Protein AF-A0A291LZA0-F1 (afdb_monome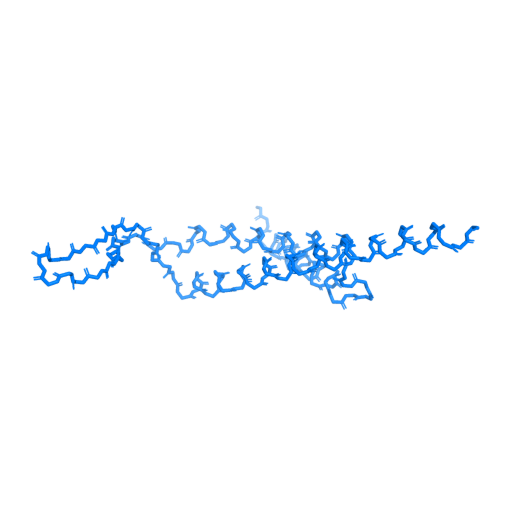r)

Structure (mmCIF, N/CA/C/O backbone):
data_AF-A0A291LZA0-F1
#
_entry.id   AF-A0A291LZA0-F1
#
loop_
_atom_site.group_PDB
_atom_site.id
_atom_site.type_symbol
_atom_site.label_atom_id
_atom_site.label_alt_id
_atom_site.label_comp_id
_atom_site.label_asym_id
_atom_site.label_entity_id
_atom_site.label_seq_id
_atom_site.pdbx_PDB_ins_code
_atom_site.Cartn_x
_atom_site.Cartn_y
_atom_site.Cartn_z
_atom_site.occupancy
_atom_site.B_iso_or_equiv
_atom_site.auth_seq_id
_atom_site.auth_comp_id
_atom_site.auth_asym_id
_atom_site.auth_atom_id
_atom_site.pdbx_PDB_model_num
ATOM 1 N N . MET A 1 1 ? 10.930 -21.229 21.670 1.00 45.75 1 MET A N 1
ATOM 2 C CA . MET A 1 1 ? 11.080 -20.603 20.335 1.00 45.75 1 MET A CA 1
ATOM 3 C C . MET A 1 1 ? 11.485 -19.154 20.569 1.00 45.75 1 MET A C 1
ATOM 5 O O . MET A 1 1 ? 10.844 -18.499 21.377 1.00 45.75 1 MET A O 1
ATOM 9 N N . ASN A 1 2 ? 12.617 -18.705 20.025 1.00 51.97 2 ASN A N 1
ATOM 10 C CA . ASN A 1 2 ? 13.346 -17.540 20.543 1.00 51.97 2 ASN A CA 1
ATOM 11 C C . ASN A 1 2 ? 12.838 -16.224 19.910 1.00 51.97 2 ASN A C 1
ATOM 13 O O . ASN A 1 2 ? 13.302 -15.845 18.837 1.00 51.97 2 ASN A O 1
ATOM 17 N N . LEU A 1 3 ? 11.882 -15.550 20.563 1.00 55.28 3 LEU A N 1
ATOM 18 C CA . LEU A 1 3 ? 11.244 -14.294 20.111 1.00 55.28 3 LEU A CA 1
ATOM 19 C C . LEU A 1 3 ? 12.256 -13.204 19.706 1.00 55.28 3 LEU A C 1
ATOM 21 O O . LEU A 1 3 ? 12.074 -12.538 18.693 1.00 55.28 3 LEU A O 1
ATOM 25 N N . LEU A 1 4 ? 13.378 -13.103 20.425 1.00 59.22 4 LEU A N 1
ATOM 26 C CA . LEU A 1 4 ? 14.460 -12.149 20.141 1.00 59.22 4 LEU A CA 1
ATOM 27 C C . LEU A 1 4 ? 15.177 -12.414 18.805 1.00 59.22 4 LEU A C 1
ATOM 29 O O . LEU A 1 4 ? 15.643 -11.488 18.146 1.00 59.22 4 LEU A O 1
ATOM 33 N N . SER A 1 5 ? 15.268 -13.679 18.382 1.00 61.12 5 SER A N 1
ATOM 34 C CA . SER A 1 5 ? 15.899 -14.042 17.107 1.00 61.12 5 SER A CA 1
ATOM 35 C C . SER A 1 5 ? 14.977 -13.793 15.915 1.00 61.12 5 SER A C 1
ATOM 37 O O . SER A 1 5 ? 15.475 -13.537 14.819 1.00 61.12 5 SER A O 1
ATOM 39 N N . ALA A 1 6 ? 13.660 -13.897 16.114 1.00 63.75 6 ALA A N 1
ATOM 40 C CA . ALA A 1 6 ? 12.667 -13.612 15.083 1.00 63.75 6 ALA A CA 1
ATOM 41 C C . ALA A 1 6 ? 12.592 -12.102 14.801 1.00 63.75 6 ALA A C 1
ATOM 43 O O . ALA A 1 6 ? 12.662 -11.699 13.641 1.00 63.75 6 ALA A O 1
ATOM 44 N N . ASP A 1 7 ? 12.589 -11.282 15.855 1.00 76.56 7 ASP A N 1
ATOM 45 C CA . ASP A 1 7 ? 12.571 -9.8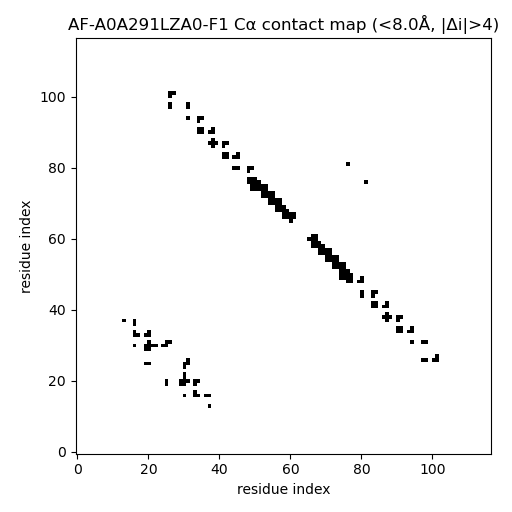18 15.750 1.00 76.56 7 ASP A CA 1
ATOM 46 C C . ASP A 1 7 ? 13.847 -9.262 15.085 1.00 76.56 7 ASP A C 1
ATOM 48 O O . ASP A 1 7 ? 13.790 -8.488 14.128 1.00 76.56 7 ASP A O 1
ATOM 52 N N . ALA A 1 8 ? 15.028 -9.750 15.484 1.00 76.56 8 ALA A N 1
ATOM 53 C CA . ALA A 1 8 ? 16.288 -9.351 14.851 1.00 76.56 8 ALA A CA 1
ATOM 54 C C . ALA A 1 8 ? 16.366 -9.746 13.361 1.00 76.56 8 ALA A C 1
ATOM 56 O O . ALA A 1 8 ? 16.978 -9.038 12.552 1.00 76.56 8 ALA A O 1
ATOM 57 N N . HIS A 1 9 ? 15.757 -10.877 12.988 1.00 81.00 9 HIS A N 1
ATOM 58 C CA . HIS A 1 9 ? 15.686 -11.322 11.599 1.00 81.00 9 HIS A CA 1
ATOM 59 C C . HIS A 1 9 ? 14.756 -10.429 10.770 1.00 81.00 9 HIS A C 1
ATOM 61 O O . HIS A 1 9 ? 15.154 -9.983 9.693 1.00 81.00 9 HIS A O 1
ATOM 67 N N . GLN A 1 10 ? 13.571 -10.101 11.292 1.00 83.19 10 GLN A N 1
ATOM 68 C CA . GLN A 1 10 ? 12.628 -9.183 10.647 1.00 83.19 10 GLN A CA 1
ATOM 69 C C . GLN A 1 10 ? 13.230 -7.787 10.466 1.00 83.19 10 GLN A C 1
ATOM 71 O O . GLN A 1 10 ? 13.198 -7.244 9.362 1.00 83.19 10 GLN A O 1
ATOM 76 N N . HIS A 1 11 ? 13.880 -7.245 11.497 1.00 85.38 11 HIS A N 1
ATOM 77 C CA . HIS A 1 11 ? 14.571 -5.959 11.411 1.00 85.38 11 HIS A CA 1
ATOM 78 C C . HIS A 1 11 ? 15.661 -5.942 10.335 1.00 85.38 11 HIS A C 1
ATOM 80 O O . HIS A 1 11 ? 15.783 -4.979 9.573 1.00 85.38 11 HIS A O 1
ATOM 86 N N . ARG A 1 12 ? 16.466 -7.009 10.244 1.00 89.75 12 ARG A N 1
ATOM 87 C CA . ARG A 1 12 ? 17.491 -7.128 9.199 1.00 89.75 12 ARG A CA 1
ATOM 88 C C . ARG A 1 12 ? 16.865 -7.231 7.811 1.00 89.75 12 ARG A C 1
ATOM 90 O O . ARG A 1 12 ? 17.386 -6.620 6.883 1.00 89.75 12 ARG A O 1
ATOM 97 N N . HIS A 1 13 ? 15.776 -7.984 7.679 1.00 90.62 13 HIS A N 1
ATOM 98 C CA . HIS A 1 13 ? 15.063 -8.138 6.418 1.00 90.62 13 HIS A CA 1
ATOM 99 C C . HIS A 1 13 ? 14.512 -6.795 5.927 1.00 90.62 13 HIS A C 1
ATOM 101 O O . HIS A 1 13 ? 14.856 -6.376 4.826 1.00 90.62 13 HIS A O 1
ATOM 107 N N . ILE A 1 14 ? 13.780 -6.065 6.776 1.00 90.25 14 ILE A N 1
ATOM 108 C CA . ILE A 1 14 ? 13.240 -4.733 6.457 1.00 90.25 14 ILE A CA 1
ATOM 109 C C . ILE A 1 14 ? 14.361 -3.763 6.071 1.00 90.25 14 ILE A C 1
ATOM 111 O O . ILE A 1 14 ? 14.251 -3.069 5.064 1.00 90.25 14 ILE A O 1
ATOM 115 N N . ARG A 1 15 ? 15.475 -3.744 6.816 1.00 91.62 15 ARG A N 1
ATOM 116 C CA . ARG A 1 15 ? 16.632 -2.903 6.471 1.00 91.62 15 ARG A CA 1
ATOM 117 C C . ARG A 1 15 ? 17.218 -3.258 5.102 1.00 91.62 15 ARG A C 1
ATOM 119 O O . ARG A 1 15 ? 17.604 -2.358 4.367 1.00 91.62 15 ARG A O 1
ATOM 126 N N . GLY A 1 16 ? 17.275 -4.544 4.758 1.00 91.94 16 GLY A N 1
ATOM 127 C CA . GLY A 1 16 ? 17.695 -4.996 3.431 1.00 91.94 16 GLY A CA 1
ATOM 128 C C . GLY A 1 16 ? 16.789 -4.459 2.323 1.00 91.94 16 GLY A C 1
ATOM 129 O O . GLY A 1 16 ? 17.291 -3.891 1.360 1.00 91.94 16 GLY A O 1
ATOM 130 N N . LEU A 1 17 ? 15.468 -4.555 2.505 1.00 92.56 17 LEU A N 1
ATOM 131 C CA . LEU A 1 17 ? 14.492 -4.025 1.546 1.00 92.56 17 LEU A CA 1
ATOM 132 C C . LEU A 1 17 ? 14.628 -2.505 1.377 1.00 92.56 17 LEU A C 1
ATOM 134 O O . LEU A 1 17 ? 14.598 -2.004 0.259 1.00 92.56 17 LEU A O 1
ATOM 138 N N . LEU A 1 18 ? 14.824 -1.767 2.473 1.00 90.69 18 LEU A N 1
ATOM 139 C CA . LEU A 1 18 ? 15.032 -0.318 2.419 1.00 90.69 18 LEU A CA 1
ATOM 140 C C . LEU A 1 18 ? 16.317 0.053 1.671 1.00 90.69 18 LEU A C 1
ATOM 142 O O . LEU A 1 18 ? 16.291 0.970 0.855 1.00 90.69 18 LEU A O 1
ATOM 146 N N . ASN A 1 19 ? 17.409 -0.679 1.903 1.00 91.94 19 ASN A N 1
ATOM 147 C CA . ASN A 1 19 ? 18.671 -0.456 1.198 1.00 91.94 19 ASN A CA 1
ATOM 148 C C . ASN A 1 19 ? 18.541 -0.705 -0.310 1.00 91.94 19 ASN A C 1
ATOM 150 O O . ASN A 1 19 ? 19.131 0.026 -1.101 1.00 91.94 19 ASN A O 1
ATOM 154 N N . ASP A 1 20 ? 17.766 -1.716 -0.704 1.00 90.38 20 ASP A N 1
ATOM 155 C CA . ASP A 1 20 ? 17.508 -2.021 -2.113 1.00 90.38 20 ASP A CA 1
ATOM 156 C C . ASP A 1 20 ? 16.715 -0.898 -2.803 1.00 90.38 20 ASP A C 1
ATOM 158 O O . ASP A 1 20 ? 16.923 -0.641 -3.985 1.00 90.38 20 ASP A O 1
ATOM 162 N N . ILE A 1 21 ? 15.845 -0.198 -2.066 1.00 88.88 21 ILE A N 1
ATOM 163 C CA . ILE A 1 21 ? 15.071 0.950 -2.566 1.00 88.88 21 ILE A CA 1
ATOM 164 C C . ILE A 1 21 ? 15.930 2.218 -2.634 1.00 88.88 21 ILE A C 1
ATOM 166 O O . ILE A 1 21 ? 15.784 3.007 -3.564 1.00 88.88 21 ILE A O 1
ATOM 170 N N . SER A 1 22 ? 16.817 2.430 -1.659 1.00 86.69 22 SER A N 1
ATOM 171 C CA . SER A 1 22 ? 17.680 3.617 -1.584 1.00 86.69 22 SER A CA 1
ATOM 172 C C . SER A 1 22 ? 18.990 3.496 -2.371 1.00 86.69 22 SER A C 1
ATOM 174 O O . SER A 1 22 ? 19.837 4.379 -2.258 1.00 86.69 22 SER A O 1
ATOM 176 N N . GLY A 1 23 ? 19.205 2.383 -3.075 1.00 84.12 23 GLY A N 1
ATOM 177 C CA . GLY A 1 23 ? 20.436 2.105 -3.812 1.00 84.12 23 GLY A CA 1
ATOM 178 C C . GLY A 1 23 ? 20.569 2.882 -5.126 1.00 84.12 23 GLY A C 1
ATOM 179 O O . GLY A 1 23 ? 19.727 3.704 -5.478 1.00 84.12 23 GLY A O 1
ATOM 180 N N . ASP A 1 24 ? 21.630 2.576 -5.875 1.00 81.62 24 ASP A N 1
ATOM 181 C CA . ASP A 1 24 ? 22.004 3.300 -7.103 1.00 81.62 24 ASP A CA 1
ATOM 182 C C . ASP A 1 24 ? 21.055 3.063 -8.293 1.00 81.62 24 ASP A C 1
ATOM 184 O O . ASP A 1 24 ? 21.061 3.832 -9.253 1.00 81.62 24 ASP A O 1
ATOM 188 N N . ASP A 1 25 ? 20.227 2.014 -8.2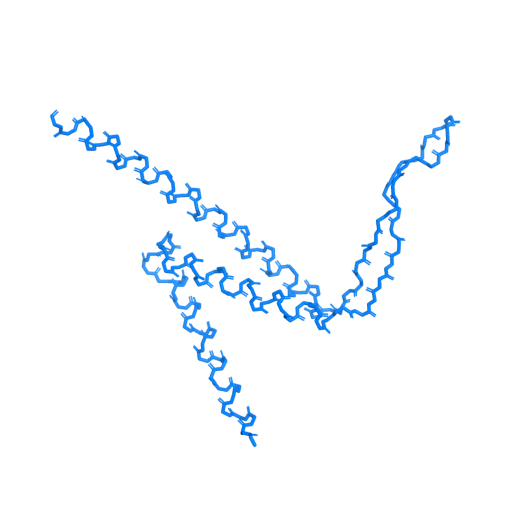37 1.00 81.31 25 ASP A N 1
ATOM 189 C CA . ASP A 1 25 ? 19.206 1.707 -9.246 1.00 81.31 25 ASP A CA 1
ATOM 190 C C . ASP A 1 25 ? 17.802 1.638 -8.614 1.00 81.31 25 ASP A C 1
ATOM 192 O O . ASP A 1 25 ? 17.206 0.561 -8.498 1.00 81.31 25 ASP A O 1
ATOM 196 N N . PRO A 1 26 ? 17.251 2.787 -8.181 1.00 74.88 26 PRO A N 1
ATOM 197 C CA . PRO A 1 26 ? 15.985 2.840 -7.456 1.00 74.88 26 PRO A CA 1
ATOM 198 C C . PRO A 1 26 ? 14.773 2.540 -8.346 1.00 74.88 26 PRO A C 1
ATOM 200 O O . PRO A 1 26 ? 13.679 2.370 -7.823 1.00 74.88 26 PRO A O 1
ATOM 203 N N . ALA A 1 27 ? 14.940 2.481 -9.674 1.00 76.19 27 ALA A N 1
ATOM 204 C CA . ALA A 1 27 ? 13.909 2.074 -10.633 1.00 76.19 27 ALA A CA 1
ATOM 205 C C . ALA A 1 27 ? 14.092 0.625 -11.123 1.00 76.19 27 ALA A C 1
ATOM 207 O O . ALA A 1 27 ? 13.270 0.130 -11.896 1.00 76.19 27 ALA A O 1
ATOM 208 N N . GLY A 1 28 ? 15.151 -0.055 -10.677 1.00 83.94 28 GLY A N 1
ATOM 209 C CA . GLY A 1 28 ? 15.480 -1.404 -11.101 1.00 83.94 28 GLY A CA 1
ATOM 210 C C . GLY A 1 28 ? 14.498 -2.463 -10.583 1.00 83.94 28 GLY A C 1
ATOM 211 O O . GLY A 1 28 ? 13.793 -2.249 -9.589 1.00 83.94 28 GLY A O 1
ATOM 212 N N . PRO A 1 29 ? 14.492 -3.668 -11.187 1.00 86.19 29 PRO A N 1
ATOM 213 C CA . PRO A 1 29 ? 13.597 -4.760 -10.790 1.00 86.19 29 PRO A CA 1
ATOM 214 C C . PRO A 1 29 ? 13.703 -5.137 -9.306 1.00 86.19 29 PRO A C 1
ATOM 216 O O . PRO A 1 29 ? 12.706 -5.487 -8.676 1.00 86.19 29 PRO A O 1
ATOM 219 N N . ARG A 1 30 ? 14.908 -5.034 -8.731 1.00 90.00 30 ARG A N 1
ATOM 220 C CA . ARG A 1 30 ? 15.177 -5.350 -7.323 1.00 90.00 30 ARG A CA 1
ATOM 221 C C . ARG A 1 30 ? 14.576 -4.321 -6.363 1.00 90.00 30 ARG A C 1
ATOM 223 O O . ARG A 1 30 ? 13.970 -4.706 -5.362 1.00 90.00 30 ARG A O 1
ATOM 230 N N . ALA A 1 31 ? 14.711 -3.034 -6.679 1.00 89.69 31 ALA A N 1
ATOM 231 C CA . ALA A 1 31 ? 14.085 -1.965 -5.912 1.00 89.69 31 ALA A CA 1
ATOM 232 C C . ALA A 1 31 ? 12.556 -2.110 -5.961 1.00 89.69 31 ALA A C 1
ATOM 234 O O . ALA A 1 31 ? 11.904 -2.077 -4.920 1.00 89.69 31 ALA A O 1
ATOM 235 N N . LEU A 1 32 ? 11.989 -2.388 -7.144 1.00 91.00 32 LEU A N 1
ATOM 236 C CA . LEU A 1 32 ? 10.546 -2.589 -7.314 1.00 91.00 32 LEU A CA 1
ATOM 237 C C . LEU A 1 32 ? 10.024 -3.759 -6.477 1.00 91.00 32 LEU A C 1
ATOM 239 O O . LEU A 1 32 ? 9.048 -3.605 -5.745 1.00 91.00 32 LEU A O 1
ATOM 243 N N . GLN A 1 33 ? 10.706 -4.904 -6.541 1.00 92.19 33 GLN A N 1
ATOM 244 C CA . GLN A 1 33 ? 10.362 -6.069 -5.732 1.00 92.19 33 GLN A CA 1
ATOM 245 C C . GLN A 1 33 ? 10.416 -5.751 -4.233 1.00 92.19 33 GLN A C 1
ATOM 247 O O . GLN A 1 33 ? 9.557 -6.197 -3.476 1.00 92.19 33 GLN A O 1
ATOM 252 N N . SER A 1 34 ? 11.394 -4.953 -3.803 1.00 93.69 34 SER A N 1
ATOM 253 C CA . SER A 1 34 ? 11.539 -4.560 -2.401 1.00 93.69 34 SER A CA 1
ATOM 254 C C . SER A 1 34 ? 10.427 -3.620 -1.933 1.00 93.69 34 SER A C 1
ATOM 256 O O . SER A 1 34 ? 9.918 -3.792 -0.824 1.00 93.69 34 SER A O 1
ATOM 258 N N . VAL A 1 35 ? 9.990 -2.679 -2.780 1.00 93.06 35 VAL A N 1
ATOM 259 C CA . VAL A 1 35 ? 8.812 -1.835 -2.506 1.00 93.06 35 VAL A CA 1
ATOM 260 C C . VAL A 1 35 ? 7.553 -2.693 -2.371 1.00 93.06 35 VAL A C 1
ATOM 262 O O . VAL A 1 35 ? 6.805 -2.523 -1.407 1.00 93.06 35 VAL A O 1
ATOM 265 N N . ASP A 1 36 ? 7.327 -3.626 -3.300 1.00 91.31 36 ASP A N 1
ATOM 266 C CA . ASP A 1 36 ? 6.160 -4.516 -3.269 1.00 91.31 36 ASP A CA 1
ATOM 267 C C . ASP A 1 36 ? 6.155 -5.400 -2.008 1.00 91.31 36 ASP A C 1
ATOM 269 O O . ASP A 1 36 ? 5.115 -5.558 -1.367 1.00 91.31 36 ASP A O 1
ATOM 273 N N . LEU A 1 37 ? 7.318 -5.927 -1.605 1.00 92.94 37 LEU A N 1
ATOM 274 C CA . LEU A 1 37 ? 7.461 -6.720 -0.381 1.00 92.94 37 LEU A CA 1
ATOM 275 C C . LEU A 1 37 ? 7.171 -5.897 0.880 1.00 92.94 37 LEU A C 1
ATOM 277 O O . LEU A 1 37 ? 6.419 -6.359 1.736 1.00 92.94 37 LEU A O 1
ATOM 281 N N . LEU A 1 38 ? 7.704 -4.674 0.993 1.00 92.44 38 LEU A N 1
ATOM 282 C CA . LEU A 1 38 ? 7.396 -3.794 2.128 1.00 92.44 38 LEU A CA 1
ATOM 283 C C . LEU A 1 38 ? 5.909 -3.432 2.182 1.00 92.44 38 LEU A C 1
ATOM 285 O O . LEU A 1 38 ? 5.315 -3.466 3.259 1.00 92.44 38 LEU A O 1
ATOM 289 N N . ALA A 1 39 ? 5.292 -3.136 1.035 1.00 90.56 39 ALA A N 1
ATOM 290 C CA . ALA A 1 39 ? 3.857 -2.875 0.966 1.00 90.56 39 ALA A CA 1
ATOM 291 C C . ALA A 1 39 ? 3.034 -4.103 1.393 1.00 90.56 39 ALA A C 1
ATOM 293 O O . ALA A 1 39 ? 2.021 -3.953 2.072 1.00 90.56 39 ALA A O 1
ATOM 294 N N . GLY A 1 40 ? 3.479 -5.311 1.033 1.00 88.81 40 GLY A N 1
ATOM 295 C CA . GLY A 1 40 ? 2.865 -6.567 1.464 1.00 88.81 40 GLY A CA 1
ATOM 296 C C . GLY A 1 40 ? 2.986 -6.815 2.970 1.00 88.81 40 GLY A C 1
ATOM 297 O O . GLY A 1 40 ? 2.004 -7.207 3.595 1.00 88.81 40 GLY A O 1
ATOM 298 N N . ILE A 1 41 ? 4.154 -6.539 3.563 1.00 90.31 41 ILE A N 1
ATOM 299 C CA . ILE A 1 41 ? 4.377 -6.655 5.015 1.00 90.31 41 ILE A CA 1
ATOM 300 C C . ILE A 1 41 ? 3.450 -5.702 5.774 1.00 90.31 41 ILE A C 1
ATOM 302 O O . ILE A 1 41 ? 2.746 -6.129 6.684 1.00 90.31 41 ILE A O 1
ATOM 306 N N . LEU A 1 42 ? 3.408 -4.428 5.373 1.00 89.88 42 LEU A N 1
ATOM 307 C CA . LEU A 1 42 ? 2.525 -3.445 6.000 1.00 89.88 42 LEU A CA 1
ATOM 308 C C . LEU A 1 42 ? 1.050 -3.832 5.845 1.00 89.88 42 LEU A C 1
ATOM 310 O O . LEU A 1 42 ? 0.283 -3.723 6.794 1.00 89.88 42 LEU A O 1
ATOM 314 N N . TRP A 1 43 ? 0.656 -4.354 4.684 1.00 86.44 43 TRP A N 1
ATOM 315 C CA . TRP A 1 43 ? -0.713 -4.817 4.471 1.00 86.44 43 TRP A CA 1
ATOM 316 C C . TRP A 1 43 ? -1.094 -6.024 5.338 1.00 86.44 43 TRP A C 1
ATOM 318 O O . TRP A 1 43 ? -2.237 -6.126 5.774 1.00 86.44 43 TRP A O 1
ATOM 328 N N . ALA A 1 44 ? -0.159 -6.933 5.619 1.00 87.19 44 ALA A N 1
ATOM 329 C CA . ALA A 1 44 ? -0.418 -8.048 6.526 1.00 87.19 44 ALA A CA 1
ATOM 330 C C . ALA A 1 44 ? -0.651 -7.565 7.970 1.00 87.19 44 ALA A C 1
ATOM 332 O O . ALA A 1 44 ? -1.551 -8.062 8.644 1.00 87.19 44 ALA A O 1
ATOM 333 N N . GLU A 1 45 ? 0.110 -6.563 8.419 1.00 86.31 45 GLU A N 1
ATOM 334 C CA . GLU A 1 45 ? -0.091 -5.926 9.728 1.00 86.31 45 GLU A CA 1
ATOM 335 C C . GLU A 1 45 ? -1.415 -5.147 9.779 1.00 86.31 45 GLU A C 1
ATOM 337 O O . GLU A 1 45 ? -2.108 -5.162 10.793 1.00 86.31 45 GLU A O 1
ATOM 342 N N . HIS A 1 46 ? -1.818 -4.524 8.670 1.00 85.38 46 HIS A N 1
ATOM 343 C CA . HIS A 1 46 ? -3.052 -3.742 8.567 1.00 85.38 46 HIS A CA 1
ATOM 344 C C . HIS A 1 46 ? -4.317 -4.525 8.970 1.00 85.38 46 HIS A C 1
ATOM 346 O O . HIS A 1 46 ? -5.200 -3.985 9.635 1.00 85.38 46 HIS A O 1
ATOM 352 N N . GLU A 1 47 ? -4.406 -5.813 8.621 1.00 84.00 47 GLU A N 1
ATOM 353 C CA . GLU A 1 47 ? -5.535 -6.667 9.026 1.00 84.00 47 GLU A CA 1
ATOM 354 C C . GLU A 1 47 ? -5.612 -6.842 10.550 1.00 84.00 47 GLU A C 1
ATOM 356 O O . GLU A 1 47 ? -6.700 -6.859 11.122 1.00 84.00 47 GLU A O 1
ATOM 361 N N . THR A 1 48 ? -4.463 -6.918 11.227 1.00 89.12 48 THR A N 1
ATOM 362 C CA . THR A 1 48 ? -4.406 -7.065 12.691 1.00 89.12 48 THR A CA 1
ATOM 363 C C . THR A 1 48 ? -4.762 -5.784 13.444 1.00 89.12 48 THR A C 1
ATOM 365 O O . THR A 1 48 ? -5.149 -5.848 14.606 1.00 89.12 48 THR A O 1
ATOM 368 N N . GLU A 1 49 ? -4.685 -4.635 12.771 1.00 92.19 49 GLU A N 1
ATOM 369 C CA . GLU A 1 49 ? -4.982 -3.310 13.330 1.00 92.19 49 GLU A CA 1
ATOM 370 C C . GLU A 1 49 ? -6.428 -2.853 13.066 1.00 92.19 49 GLU A C 1
ATOM 372 O O . GLU A 1 49 ? -6.802 -1.725 13.392 1.00 92.19 49 GLU A O 1
ATOM 377 N N . THR A 1 50 ? -7.260 -3.717 12.476 1.00 92.31 50 THR A N 1
ATOM 378 C CA . THR A 1 50 ? -8.684 -3.434 12.262 1.00 92.31 50 THR A CA 1
ATOM 379 C C . THR A 1 50 ? -9.449 -3.588 13.579 1.00 92.31 50 THR A C 1
ATOM 381 O O . THR A 1 50 ? -9.594 -4.691 14.103 1.00 92.31 50 THR A O 1
ATOM 384 N N . LEU A 1 51 ? -9.975 -2.479 14.104 1.00 93.81 51 LEU A N 1
ATOM 385 C CA . LEU A 1 51 ? -10.756 -2.436 15.346 1.00 93.81 51 LEU A CA 1
ATOM 386 C C . LEU A 1 51 ? -12.226 -2.806 15.127 1.00 93.81 51 LEU A C 1
ATOM 388 O O . LEU A 1 51 ? -12.909 -3.247 16.051 1.00 93.81 51 LEU A O 1
ATOM 392 N N . GLY A 1 52 ? -12.722 -2.624 13.907 1.00 93.56 52 GLY A N 1
ATOM 393 C CA . GLY A 1 52 ? -14.102 -2.910 13.562 1.00 93.56 52 GLY A CA 1
ATOM 394 C C . GLY A 1 52 ? -14.474 -2.395 12.182 1.00 93.56 52 GLY A C 1
ATOM 395 O O . GLY A 1 52 ? -13.620 -2.093 11.349 1.00 93.56 52 GLY A O 1
ATOM 396 N N . TYR A 1 53 ? -15.778 -2.314 11.952 1.00 94.62 53 TYR A N 1
ATOM 397 C CA . TYR A 1 53 ? -16.349 -1.807 10.716 1.00 94.62 53 TYR A CA 1
ATOM 398 C C . TYR A 1 53 ? -17.500 -0.867 11.041 1.00 94.62 53 TYR A C 1
ATOM 400 O O . TYR A 1 53 ? -18.276 -1.148 11.956 1.00 9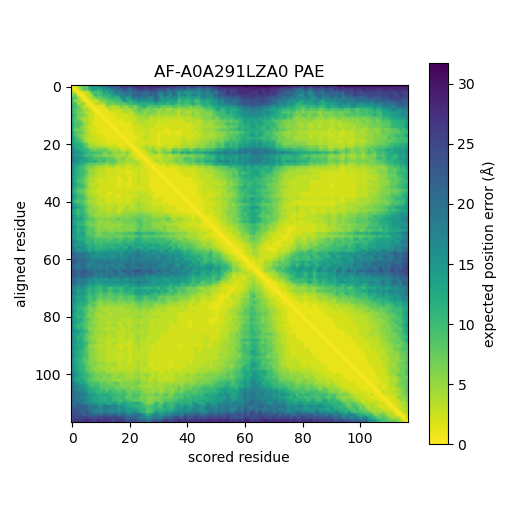4.62 53 TYR A O 1
ATOM 408 N N . GLU A 1 54 ? -17.630 0.186 10.251 1.00 94.44 54 GLU A N 1
ATOM 409 C CA . GLU A 1 54 ? -18.758 1.105 10.288 1.00 94.44 54 GLU A CA 1
ATOM 410 C C . GLU A 1 54 ? -19.367 1.252 8.895 1.00 94.44 54 GLU A C 1
ATOM 412 O O . GLU A 1 54 ? -18.685 1.106 7.879 1.00 94.44 54 GLU A O 1
ATOM 417 N N . ASP A 1 55 ? -20.669 1.502 8.852 1.00 95.12 55 ASP A N 1
ATOM 418 C CA . ASP A 1 55 ? -21.379 1.756 7.608 1.00 95.12 55 ASP A CA 1
ATOM 419 C C . ASP A 1 55 ? -21.356 3.263 7.336 1.00 95.12 55 ASP A C 1
ATOM 421 O O . ASP A 1 55 ? -21.944 4.055 8.074 1.00 95.12 55 ASP A O 1
ATOM 425 N N . VAL A 1 56 ? -20.658 3.658 6.272 1.00 93.31 56 VAL A N 1
ATOM 426 C CA . VAL A 1 56 ? -20.519 5.047 5.834 1.00 93.31 56 VAL A CA 1
ATOM 427 C C . VAL A 1 56 ? -21.425 5.266 4.635 1.00 93.31 56 VAL A C 1
ATOM 429 O O . VAL A 1 56 ? -21.316 4.578 3.620 1.00 93.31 56 VAL A O 1
ATOM 432 N N . PHE A 1 57 ? -22.333 6.229 4.751 1.00 91.62 57 PHE A N 1
ATOM 433 C CA . PHE A 1 57 ? -23.132 6.684 3.622 1.00 91.62 57 PHE A CA 1
ATOM 434 C C . PHE A 1 57 ? -22.336 7.710 2.815 1.00 91.62 57 PHE A C 1
ATOM 436 O O . PHE A 1 57 ? -22.032 8.795 3.309 1.00 91.62 57 PHE A O 1
ATOM 443 N N . GLU A 1 58 ? -22.031 7.376 1.566 1.00 90.88 58 GLU A N 1
ATOM 444 C CA . GLU A 1 58 ? -21.530 8.322 0.575 1.00 90.88 58 GLU A CA 1
ATOM 445 C C . GLU A 1 58 ? -22.650 8.626 -0.413 1.00 90.88 58 GLU A C 1
ATOM 447 O O . GLU A 1 58 ? -23.113 7.768 -1.171 1.00 90.88 58 GLU A O 1
ATOM 452 N N . GLY A 1 59 ? -23.091 9.874 -0.400 1.00 91.06 59 GLY A N 1
ATOM 453 C CA . GLY A 1 59 ? -24.175 10.337 -1.239 1.00 91.06 59 GLY A CA 1
ATOM 454 C C . GLY A 1 59 ? -24.396 11.826 -1.086 1.00 91.06 59 GLY A C 1
ATOM 455 O O . GLY A 1 59 ? -23.710 12.509 -0.323 1.00 91.06 59 GLY A O 1
ATOM 456 N N . GLU A 1 60 ? -25.390 12.315 -1.803 1.00 90.69 60 GLU A N 1
ATOM 457 C CA . GLU A 1 60 ? -25.846 13.692 -1.729 1.00 90.69 60 GLU A CA 1
ATOM 458 C C . GLU A 1 60 ? -27.315 13.741 -1.317 1.00 90.69 60 GLU A C 1
ATOM 460 O O . GLU A 1 60 ? -28.067 12.779 -1.479 1.00 90.69 60 GLU A O 1
ATOM 465 N N . ASN A 1 61 ? -27.723 14.861 -0.727 1.00 88.38 61 ASN A N 1
ATOM 466 C CA . ASN A 1 61 ? -29.139 15.108 -0.493 1.00 88.38 61 ASN A CA 1
ATOM 467 C C . ASN A 1 61 ? -29.729 15.728 -1.753 1.00 88.38 61 ASN A C 1
ATOM 469 O O . ASN A 1 61 ? -29.516 16.912 -2.023 1.00 88.38 61 ASN A O 1
ATOM 473 N N . ASP A 1 62 ? -30.472 14.921 -2.499 1.00 89.00 62 ASP A N 1
ATOM 474 C CA . ASP A 1 62 ? -31.266 15.386 -3.619 1.00 89.00 62 ASP A CA 1
ATOM 475 C C . ASP A 1 62 ? -32.530 16.108 -3.089 1.00 89.00 62 ASP A C 1
ATOM 477 O O . ASP A 1 62 ? -33.213 15.584 -2.201 1.00 89.00 62 ASP A O 1
ATOM 481 N N . PRO A 1 63 ? -32.866 17.313 -3.584 1.00 85.50 63 PRO A N 1
ATOM 482 C CA . PRO A 1 63 ? -34.021 18.072 -3.101 1.00 85.50 63 PRO A CA 1
ATOM 483 C C . PRO A 1 63 ? -35.386 17.431 -3.404 1.00 85.50 63 PRO A C 1
ATOM 485 O O . PRO A 1 63 ? -36.353 17.712 -2.696 1.00 85.50 63 PRO A O 1
ATOM 488 N N . GLU A 1 64 ? -35.485 16.616 -4.455 1.00 89.19 64 GLU A N 1
ATOM 489 C CA . GLU A 1 64 ? -36.717 15.951 -4.896 1.00 89.19 64 GLU A CA 1
ATOM 490 C C . GLU A 1 64 ? -36.833 14.527 -4.334 1.00 89.19 64 GLU A C 1
ATOM 492 O O . GLU A 1 64 ? -37.930 14.096 -3.971 1.00 89.19 64 GLU A O 1
ATOM 497 N N . TYR A 1 65 ? -35.711 13.808 -4.235 1.00 82.69 65 TYR A N 1
ATOM 498 C CA . TYR A 1 65 ? -35.673 12.382 -3.888 1.00 82.69 65 TYR A CA 1
ATOM 499 C C . TYR A 1 65 ? -35.085 12.085 -2.498 1.00 82.69 65 TYR A C 1
ATOM 501 O O . TYR A 1 65 ? -35.176 10.949 -2.028 1.00 82.69 65 TYR A O 1
ATOM 509 N N . GLY A 1 66 ? -34.536 13.087 -1.804 1.00 85.94 66 GLY A N 1
ATOM 510 C CA . GLY A 1 66 ? -33.873 12.927 -0.509 1.00 85.94 66 GLY A CA 1
ATOM 511 C C . GLY A 1 66 ? -32.450 12.373 -0.634 1.00 85.94 66 GLY A C 1
ATOM 512 O O . GLY A 1 66 ? -31.797 12.526 -1.661 1.00 85.94 66 GLY A O 1
ATOM 513 N N . ALA A 1 67 ? -31.938 11.738 0.423 1.00 86.56 67 ALA A N 1
ATOM 514 C CA . ALA A 1 67 ? -30.576 11.205 0.427 1.00 86.56 67 ALA A CA 1
ATOM 515 C C . ALA A 1 67 ? -30.402 10.107 -0.641 1.00 86.56 67 ALA A C 1
ATOM 517 O O . ALA A 1 67 ? -30.942 9.007 -0.508 1.00 86.56 67 ALA A O 1
ATOM 518 N N . ALA A 1 68 ? -29.619 10.400 -1.679 1.00 91.00 68 ALA A N 1
ATOM 519 C CA . ALA A 1 68 ? -29.298 9.503 -2.780 1.00 91.00 68 ALA A CA 1
ATOM 520 C C . ALA A 1 68 ? -27.805 9.156 -2.739 1.00 91.00 68 ALA A C 1
ATOM 522 O O . ALA A 1 68 ? -26.943 10.033 -2.723 1.00 91.00 68 ALA A O 1
ATOM 523 N N . GLY A 1 69 ? -27.483 7.865 -2.691 1.00 90.06 69 GLY A N 1
ATOM 524 C CA . GLY A 1 69 ? -26.104 7.412 -2.543 1.00 90.06 69 GLY A CA 1
ATOM 525 C C . GLY A 1 69 ? -25.994 5.929 -2.233 1.00 90.06 69 GLY A C 1
ATOM 526 O O . GLY A 1 69 ? -26.960 5.175 -2.367 1.00 90.06 69 GLY A O 1
ATOM 527 N N . ALA A 1 70 ? -24.808 5.518 -1.804 1.00 92.31 70 ALA A N 1
ATOM 528 C CA . ALA A 1 70 ? -24.506 4.146 -1.435 1.00 92.31 70 ALA A CA 1
ATOM 529 C C . ALA A 1 70 ? -23.934 4.076 -0.016 1.00 92.31 70 ALA A C 1
ATOM 531 O O . ALA A 1 70 ? -23.232 4.972 0.448 1.00 92.31 70 ALA A O 1
ATOM 532 N N . VAL A 1 71 ? -24.252 2.981 0.672 1.00 92.06 71 VAL A N 1
ATOM 533 C CA . VAL A 1 71 ? -23.654 2.653 1.965 1.00 92.06 71 VAL A CA 1
ATOM 534 C C . VAL A 1 71 ? -22.474 1.726 1.719 1.00 92.06 71 VAL A C 1
ATOM 536 O O . VAL A 1 71 ? -22.628 0.659 1.117 1.00 92.06 71 VAL A O 1
ATOM 539 N N . TYR A 1 72 ? -21.307 2.132 2.200 1.00 92.25 72 TYR A N 1
ATOM 540 C CA . TYR A 1 72 ? -20.076 1.366 2.126 1.00 92.25 72 TYR A CA 1
ATOM 541 C C . TYR A 1 72 ? -19.635 0.948 3.515 1.00 92.25 72 TYR A C 1
ATOM 543 O O . TYR A 1 72 ? -19.711 1.709 4.475 1.00 92.25 72 TYR A O 1
ATOM 551 N N . ARG A 1 73 ? -19.115 -0.272 3.603 1.00 92.44 73 ARG A N 1
ATOM 552 C CA . ARG A 1 73 ? -18.546 -0.777 4.843 1.00 92.44 73 ARG A CA 1
ATOM 553 C C . ARG A 1 73 ? -17.108 -0.287 4.969 1.00 92.44 73 ARG A C 1
ATOM 555 O O . ARG A 1 73 ? -16.212 -0.812 4.306 1.00 92.44 73 ARG A O 1
ATOM 562 N N . HIS A 1 74 ? -16.901 0.720 5.804 1.00 90.69 74 HIS A N 1
ATOM 563 C CA . HIS A 1 74 ? -15.596 1.283 6.110 1.00 90.69 74 HIS A CA 1
ATOM 564 C C . HIS A 1 74 ? -14.945 0.525 7.270 1.00 90.69 74 HIS A C 1
ATOM 566 O O . HIS A 1 74 ? -15.624 0.028 8.171 1.00 90.69 74 HIS A O 1
ATOM 572 N N . ARG A 1 75 ? -13.620 0.381 7.231 1.00 90.75 75 ARG A N 1
ATOM 573 C CA . ARG A 1 75 ? -12.856 -0.228 8.324 1.00 90.75 75 ARG A CA 1
ATOM 574 C C . ARG A 1 75 ? -12.449 0.849 9.304 1.00 90.75 75 ARG A C 1
ATOM 576 O O . ARG A 1 75 ? -11.852 1.836 8.904 1.00 90.75 75 ARG A O 1
ATOM 583 N N . VAL A 1 76 ? -12.688 0.595 10.583 1.00 93.56 76 VAL A N 1
ATOM 584 C CA . VAL A 1 76 ? -12.139 1.423 11.653 1.00 93.56 76 VAL A CA 1
ATOM 585 C C . VAL A 1 76 ? -10.795 0.830 12.047 1.00 93.56 76 VAL A C 1
ATOM 587 O O . VAL A 1 76 ? -10.716 -0.338 12.440 1.00 93.56 76 VAL A O 1
ATOM 590 N N . LEU A 1 77 ? -9.739 1.623 11.912 1.00 94.12 77 LEU A N 1
ATOM 591 C CA . LEU A 1 77 ? -8.367 1.225 12.206 1.00 94.12 77 LEU A CA 1
ATOM 592 C C . LEU A 1 77 ? -7.920 1.803 13.551 1.00 94.12 77 LEU A C 1
ATOM 594 O O . LEU A 1 77 ? -8.472 2.784 14.044 1.00 94.12 77 LEU A O 1
ATOM 598 N N . SER A 1 78 ? -6.907 1.190 14.158 1.00 95.69 78 SER A N 1
ATOM 599 C CA . SER A 1 78 ? -6.147 1.849 15.222 1.00 95.69 78 SER A CA 1
ATOM 600 C C . SER A 1 78 ? -5.318 3.009 14.647 1.00 95.69 78 SER A C 1
ATOM 602 O O . SER A 1 78 ? -5.058 3.050 13.446 1.00 95.69 78 SER A O 1
ATOM 604 N N . GLU A 1 79 ? -4.807 3.909 15.494 1.00 94.75 79 GLU A N 1
ATOM 605 C CA . GLU A 1 79 ? -3.867 4.966 15.065 1.00 94.75 79 GLU A CA 1
ATOM 606 C C . GLU A 1 79 ? -2.641 4.381 14.331 1.00 94.75 79 GLU A C 1
ATOM 608 O O . GLU A 1 79 ? -2.171 4.907 13.318 1.00 94.75 79 GLU A O 1
ATOM 613 N N . ARG A 1 80 ? -2.144 3.228 14.802 1.00 93.62 80 ARG A N 1
ATOM 614 C CA . ARG A 1 80 ? -1.069 2.491 14.129 1.00 93.62 80 ARG A CA 1
ATOM 615 C C . ARG A 1 80 ? -1.539 1.936 12.782 1.00 93.62 80 ARG A C 1
ATOM 617 O O . ARG A 1 80 ? -0.780 1.998 11.815 1.00 93.62 80 ARG A O 1
ATOM 624 N N . GLY A 1 81 ? -2.763 1.420 12.710 1.00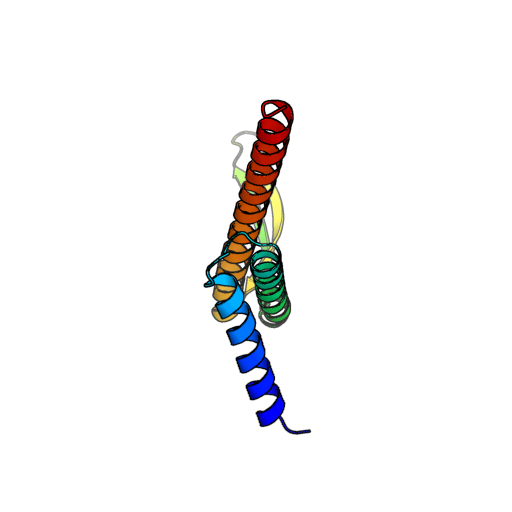 93.44 81 GLY A N 1
ATOM 625 C CA . GLY A 1 81 ? -3.397 0.946 11.481 1.00 93.44 81 GLY A CA 1
ATOM 626 C C . GLY A 1 81 ? -3.530 2.041 10.421 1.00 93.44 81 GLY A C 1
ATOM 627 O O . GLY A 1 81 ? -3.134 1.816 9.280 1.00 93.44 81 GLY A O 1
ATOM 628 N N . GLU A 1 82 ? -3.970 3.244 10.797 1.00 93.50 82 GLU A N 1
ATOM 629 C CA . GLU A 1 82 ? -4.040 4.406 9.896 1.00 93.50 82 GLU A CA 1
ATOM 630 C C . GLU A 1 82 ? -2.657 4.781 9.345 1.00 93.50 82 GLU A C 1
ATOM 632 O O . GLU A 1 82 ? -2.479 5.002 8.143 1.00 93.50 82 GLU A O 1
ATOM 637 N N . ALA A 1 83 ? -1.633 4.793 10.206 1.00 93.12 83 ALA A N 1
ATOM 638 C CA . ALA A 1 83 ? -0.262 5.048 9.775 1.00 93.12 83 ALA A CA 1
ATOM 639 C C . ALA A 1 83 ? 0.238 3.970 8.794 1.00 93.12 83 ALA A C 1
ATOM 641 O O . ALA A 1 83 ? 0.866 4.292 7.779 1.00 93.12 83 ALA A O 1
ATOM 642 N N . ILE A 1 84 ? -0.053 2.696 9.073 1.00 92.25 84 ILE A N 1
ATOM 643 C CA . ILE A 1 84 ? 0.265 1.561 8.197 1.00 92.25 84 ILE A CA 1
ATOM 644 C C . ILE A 1 84 ? -0.436 1.704 6.844 1.00 92.25 84 ILE A C 1
ATOM 646 O O . ILE A 1 84 ? 0.202 1.492 5.806 1.00 92.25 84 ILE A O 1
ATOM 650 N N . GLU A 1 85 ? -1.713 2.086 6.826 1.00 91.56 85 GLU A N 1
ATOM 651 C CA . GLU A 1 85 ? -2.477 2.299 5.598 1.00 91.56 85 GLU A CA 1
ATOM 652 C C . GLU A 1 85 ? -1.862 3.424 4.757 1.00 91.56 85 GLU A C 1
ATOM 654 O O . GLU A 1 85 ? -1.569 3.242 3.569 1.00 91.56 85 GLU A O 1
ATOM 659 N N . ALA A 1 86 ? -1.566 4.564 5.386 1.00 92.19 86 ALA A N 1
ATOM 660 C CA . ALA A 1 86 ? -0.951 5.708 4.727 1.00 92.19 86 ALA A CA 1
ATOM 661 C C . ALA A 1 86 ? 0.404 5.351 4.092 1.00 92.19 86 ALA A C 1
ATOM 663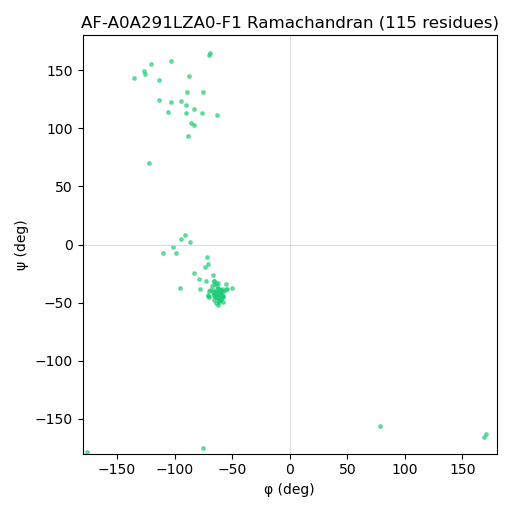 O O . ALA A 1 86 ? 0.679 5.723 2.944 1.00 92.19 86 ALA A O 1
ATOM 664 N N . TRP A 1 87 ? 1.258 4.606 4.801 1.00 92.81 87 TRP A N 1
ATOM 665 C CA . TRP A 1 87 ? 2.545 4.154 4.264 1.00 92.81 87 TRP A CA 1
ATOM 666 C C . TRP A 1 87 ? 2.393 3.100 3.167 1.00 92.81 87 TRP A C 1
ATOM 668 O O . TRP A 1 87 ? 3.074 3.193 2.143 1.00 92.81 87 TRP A O 1
ATOM 678 N N . SER A 1 88 ? 1.464 2.156 3.322 1.00 90.81 88 SER A N 1
ATOM 679 C CA . SER A 1 88 ? 1.150 1.159 2.292 1.00 90.81 88 SER A CA 1
ATOM 680 C C . SER A 1 88 ? 0.716 1.826 0.989 1.00 90.81 88 SER A C 1
ATOM 682 O O . SER A 1 88 ? 1.209 1.479 -0.086 1.00 90.81 88 SER A O 1
ATOM 684 N N . ASN A 1 89 ? -0.152 2.835 1.072 1.00 91.25 89 ASN A N 1
ATOM 685 C CA . ASN A 1 89 ? -0.622 3.588 -0.088 1.00 91.25 89 ASN A CA 1
ATOM 686 C C . ASN A 1 89 ? 0.513 4.365 -0.769 1.00 91.25 89 ASN A C 1
ATOM 688 O O . ASN A 1 89 ? 0.629 4.327 -1.997 1.00 91.25 89 ASN A O 1
ATOM 692 N N . LYS A 1 90 ? 1.412 4.989 0.005 1.00 93.12 90 LYS A N 1
ATOM 693 C CA . LYS A 1 90 ? 2.614 5.654 -0.531 1.00 93.12 90 LYS A CA 1
ATOM 694 C C . LYS A 1 90 ? 3.549 4.677 -1.250 1.00 93.12 90 LYS A C 1
ATOM 696 O O . LYS A 1 90 ? 4.014 4.987 -2.345 1.00 93.12 90 LYS A O 1
ATOM 701 N N . LEU A 1 91 ? 3.796 3.496 -0.681 1.00 92.31 91 LEU A N 1
ATOM 702 C CA . LEU A 1 91 ? 4.644 2.473 -1.306 1.00 92.31 91 LEU A CA 1
ATOM 703 C C . LEU A 1 91 ? 4.017 1.919 -2.589 1.00 92.31 91 LEU A C 1
ATOM 705 O O . LEU A 1 91 ? 4.698 1.812 -3.606 1.00 92.31 91 LEU A O 1
ATOM 709 N N . ARG A 1 92 ? 2.708 1.643 -2.596 1.00 91.44 92 ARG A N 1
ATOM 710 C CA . ARG A 1 92 ? 1.997 1.224 -3.817 1.00 91.44 92 ARG A CA 1
ATOM 711 C C . ARG A 1 92 ? 2.060 2.290 -4.907 1.00 91.44 92 ARG A C 1
ATOM 713 O O . ARG A 1 92 ? 2.251 1.960 -6.078 1.00 91.44 92 ARG A O 1
ATOM 720 N N . TYR A 1 93 ? 1.918 3.561 -4.532 1.00 93.06 93 TYR A N 1
ATOM 721 C CA . TYR A 1 93 ? 2.068 4.675 -5.463 1.00 93.06 93 TYR A CA 1
ATOM 722 C C . TYR A 1 93 ? 3.488 4.736 -6.041 1.00 93.06 93 TYR A C 1
ATOM 724 O O . TYR A 1 93 ? 3.649 4.823 -7.260 1.00 93.06 93 TYR A O 1
ATOM 732 N N . LEU A 1 94 ? 4.514 4.592 -5.196 1.00 91.06 94 LEU A N 1
ATOM 733 C CA . LEU A 1 94 ? 5.910 4.518 -5.627 1.00 91.06 94 LEU A CA 1
ATOM 734 C C . LEU A 1 94 ? 6.146 3.355 -6.603 1.00 91.06 94 LEU A C 1
ATOM 736 O O . LEU A 1 94 ? 6.669 3.581 -7.693 1.00 91.06 94 LEU A O 1
ATOM 740 N N . ALA A 1 95 ? 5.684 2.145 -6.277 1.00 91.31 95 ALA A N 1
ATOM 741 C CA . ALA A 1 95 ? 5.794 0.981 -7.158 1.00 91.31 95 ALA A CA 1
ATOM 742 C C . ALA A 1 95 ? 5.136 1.233 -8.524 1.00 91.31 95 ALA A C 1
ATOM 744 O O . ALA A 1 95 ? 5.676 0.862 -9.569 1.00 91.31 95 ALA A O 1
ATOM 745 N N . ARG A 1 96 ? 3.979 1.908 -8.546 1.00 91.75 96 ARG A N 1
ATOM 746 C CA . ARG A 1 96 ? 3.306 2.288 -9.794 1.00 91.75 96 ARG A CA 1
ATOM 747 C C . ARG A 1 96 ? 4.144 3.265 -10.618 1.00 91.75 96 ARG A C 1
ATOM 749 O O . ARG A 1 96 ? 4.270 3.057 -11.822 1.00 91.75 96 ARG A O 1
ATOM 756 N N . MET A 1 97 ? 4.735 4.285 -9.995 1.00 91.88 97 MET A N 1
ATOM 757 C CA . MET A 1 97 ? 5.628 5.220 -10.692 1.00 91.88 97 MET A CA 1
ATOM 758 C C . MET A 1 97 ? 6.860 4.512 -11.261 1.00 91.88 97 MET A C 1
ATOM 760 O O . MET A 1 97 ? 7.208 4.733 -12.418 1.00 91.88 97 MET A O 1
ATOM 764 N N . MET A 1 98 ? 7.478 3.618 -10.489 1.00 90.31 98 MET A N 1
ATOM 765 C CA . MET A 1 98 ? 8.646 2.852 -10.929 1.00 90.31 98 MET A CA 1
ATOM 766 C C . MET A 1 98 ? 8.333 1.979 -12.147 1.00 90.31 98 MET A C 1
ATOM 768 O O . MET A 1 98 ? 9.081 2.005 -13.118 1.00 90.31 98 MET A O 1
ATOM 772 N N . ARG A 1 99 ? 7.185 1.285 -12.156 1.00 89.62 99 ARG A N 1
ATOM 773 C CA . ARG A 1 99 ? 6.732 0.500 -13.321 1.00 89.62 99 ARG A CA 1
ATOM 774 C C . ARG A 1 99 ? 6.529 1.363 -14.567 1.00 89.62 99 ARG A C 1
ATOM 776 O O . ARG A 1 99 ? 6.855 0.934 -15.669 1.00 89.62 99 ARG A O 1
ATOM 783 N N . ILE A 1 100 ? 5.998 2.577 -14.405 1.00 90.31 100 ILE A N 1
ATOM 784 C CA . ILE A 1 100 ? 5.824 3.522 -15.519 1.00 90.31 100 ILE A CA 1
ATOM 785 C C . ILE A 1 100 ? 7.188 3.960 -16.072 1.00 90.31 100 ILE A C 1
ATOM 787 O O . ILE A 1 100 ? 7.373 3.994 -17.289 1.00 90.31 100 ILE A O 1
ATOM 791 N N . LEU A 1 101 ? 8.142 4.281 -15.194 1.00 86.75 101 LEU A N 1
ATOM 792 C CA . LEU A 1 101 ? 9.494 4.682 -15.591 1.00 86.75 101 LEU A CA 1
ATOM 793 C C . LEU A 1 101 ? 10.238 3.548 -16.304 1.00 86.75 101 LEU A C 1
ATOM 795 O O . LEU A 1 101 ? 10.820 3.784 -17.361 1.00 86.75 101 LEU A O 1
ATOM 799 N N . ASP A 1 102 ? 10.167 2.326 -15.779 1.00 85.69 102 ASP A N 1
ATOM 800 C CA . ASP A 1 102 ? 10.780 1.149 -16.400 1.00 85.69 102 ASP A CA 1
ATOM 801 C C . ASP A 1 102 ? 10.206 0.881 -17.801 1.00 85.69 102 ASP A C 1
ATOM 803 O O . ASP A 1 102 ? 10.955 0.735 -18.770 1.00 85.69 102 ASP A O 1
ATOM 807 N N . ALA A 1 103 ? 8.877 0.937 -17.950 1.00 86.50 103 ALA A N 1
ATOM 808 C CA . ALA A 1 103 ? 8.223 0.790 -19.249 1.00 86.50 103 ALA A CA 1
ATOM 809 C C . ALA A 1 103 ? 8.685 1.858 -20.257 1.00 86.50 103 ALA A C 1
ATOM 811 O O . ALA A 1 103 ? 8.928 1.550 -21.428 1.00 86.50 103 ALA A O 1
ATOM 812 N N . ARG A 1 104 ? 8.857 3.107 -19.804 1.00 87.44 104 ARG A N 1
ATOM 813 C CA . ARG A 1 104 ? 9.357 4.203 -20.642 1.00 87.44 104 ARG A CA 1
ATOM 814 C C . ARG A 1 104 ? 10.804 3.973 -21.077 1.00 87.44 104 ARG A C 1
ATOM 816 O O . ARG A 1 104 ? 11.092 4.076 -22.267 1.00 87.44 104 ARG A O 1
ATOM 823 N N . LEU A 1 105 ? 11.691 3.616 -20.148 1.00 85.00 105 LEU A N 1
ATOM 824 C CA . LEU A 1 105 ? 13.098 3.332 -20.447 1.00 85.00 105 LEU A CA 1
ATOM 825 C C . LEU A 1 105 ? 13.246 2.138 -21.397 1.00 85.00 105 LEU A C 1
ATOM 827 O O . LEU A 1 105 ? 14.054 2.178 -22.328 1.00 85.00 105 LEU A O 1
ATOM 831 N N . CYS A 1 106 ? 12.445 1.088 -21.206 1.00 85.00 106 CYS A N 1
ATOM 832 C CA . CYS A 1 106 ? 12.384 -0.045 -22.124 1.00 85.00 106 CYS A CA 1
ATOM 833 C C . CYS A 1 106 ? 11.968 0.394 -23.536 1.00 85.00 106 CYS A C 1
ATOM 835 O O . CYS A 1 106 ? 12.632 0.028 -24.510 1.00 85.00 106 CYS A O 1
ATOM 837 N N . GLY A 1 107 ? 10.930 1.228 -23.649 1.00 85.00 107 GLY A N 1
ATOM 838 C CA . GLY A 1 107 ? 10.488 1.797 -24.923 1.00 85.00 107 G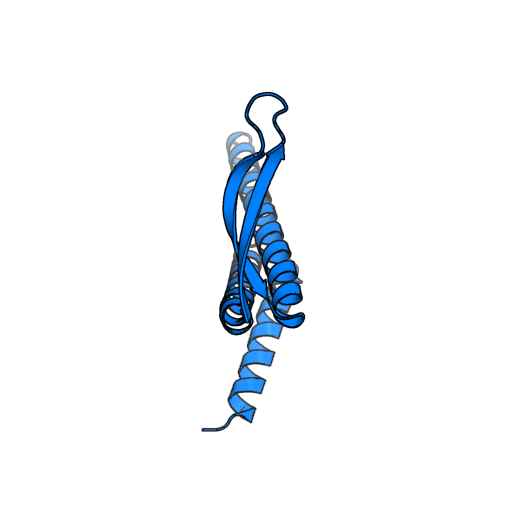LY A CA 1
ATOM 839 C C . GLY A 1 107 ? 11.573 2.626 -25.617 1.00 85.00 107 GLY A C 1
ATOM 840 O O . GLY A 1 107 ? 11.865 2.401 -26.792 1.00 85.00 107 GLY A O 1
ATOM 841 N N . GLU A 1 108 ? 12.231 3.531 -24.889 1.00 85.25 108 GLU A N 1
ATOM 842 C CA . GLU A 1 108 ? 13.322 4.366 -25.413 1.00 85.25 108 GLU A CA 1
ATOM 843 C C . GLU A 1 108 ? 14.498 3.515 -25.919 1.00 85.25 108 GLU A C 1
ATOM 845 O O . GLU A 1 108 ? 15.008 3.742 -27.019 1.00 85.25 108 GLU A O 1
ATOM 850 N N . ARG A 1 109 ? 14.889 2.467 -25.180 1.00 84.62 109 ARG A N 1
ATOM 851 C CA . ARG A 1 109 ? 15.941 1.526 -25.607 1.00 84.62 109 ARG A CA 1
ATOM 852 C C . ARG A 1 109 ? 15.569 0.775 -26.886 1.00 84.62 109 ARG A C 1
ATOM 854 O O . ARG A 1 109 ? 16.431 0.585 -27.745 1.00 84.62 109 ARG A O 1
ATOM 861 N N . MET A 1 110 ? 14.313 0.349 -27.027 1.00 82.81 110 MET A N 1
ATOM 862 C CA . MET A 1 110 ? 13.837 -0.326 -28.240 1.00 82.81 110 MET A CA 1
ATOM 863 C C . MET A 1 110 ? 13.878 0.598 -29.460 1.00 82.81 110 MET A C 1
ATOM 865 O O . MET A 1 110 ? 14.337 0.188 -30.526 1.00 82.81 110 MET A O 1
ATOM 869 N N . VAL A 1 111 ? 13.438 1.847 -29.294 1.00 82.50 111 VAL A N 1
ATOM 870 C CA . VAL A 1 111 ? 13.464 2.870 -30.346 1.00 82.50 111 VAL A CA 1
ATOM 871 C C . VAL A 1 111 ? 14.902 3.196 -30.746 1.00 82.50 111 VAL A C 1
ATOM 873 O O . VAL A 1 111 ? 15.237 3.105 -31.925 1.00 82.50 111 VAL A O 1
ATOM 876 N N . ASN A 1 112 ? 15.782 3.474 -29.784 1.00 80.06 112 ASN A N 1
ATOM 877 C CA . ASN A 1 112 ? 17.184 3.788 -30.066 1.00 80.06 112 ASN A CA 1
ATOM 878 C C . ASN A 1 112 ? 17.902 2.634 -30.773 1.00 80.06 112 ASN A C 1
ATOM 880 O O . ASN A 1 112 ? 18.653 2.869 -31.713 1.00 80.06 112 ASN A O 1
ATOM 884 N N . ARG A 1 113 ? 17.624 1.377 -30.397 1.00 77.25 113 ARG A N 1
ATOM 885 C CA . ARG A 1 113 ? 18.176 0.206 -31.098 1.00 77.25 113 ARG A CA 1
ATOM 886 C C . ARG A 1 113 ? 17.685 0.104 -32.546 1.00 77.25 113 ARG A C 1
ATOM 888 O O . ARG A 1 113 ? 18.431 -0.362 -33.396 1.00 77.25 113 ARG A O 1
ATOM 895 N N . ARG A 1 114 ? 16.451 0.530 -32.830 1.00 75.00 114 ARG A N 1
ATOM 896 C CA . ARG A 1 114 ? 15.872 0.516 -34.182 1.00 75.00 114 ARG A CA 1
ATOM 897 C C . ARG A 1 114 ? 16.472 1.585 -35.101 1.00 75.00 114 ARG A C 1
ATOM 899 O O . ARG A 1 114 ? 16.524 1.354 -36.301 1.00 75.00 114 ARG A O 1
ATOM 906 N N . PHE A 1 115 ? 16.885 2.728 -34.556 1.00 68.56 115 PHE A N 1
ATOM 907 C CA . PHE A 1 115 ? 17.443 3.850 -35.325 1.00 68.56 115 PHE A CA 1
ATOM 908 C C . PHE A 1 115 ? 18.981 3.915 -35.325 1.00 68.56 115 PHE A C 1
ATOM 910 O O . PHE A 1 115 ? 19.547 4.733 -36.041 1.00 68.56 115 PHE A O 1
ATOM 917 N N . ALA A 1 116 ? 19.657 3.076 -34.535 1.00 68.44 116 ALA A N 1
ATOM 918 C CA . ALA A 1 116 ? 21.118 2.962 -34.501 1.00 68.44 116 ALA A CA 1
ATOM 919 C C . ALA A 1 116 ? 21.685 1.900 -35.472 1.00 68.44 116 ALA A C 1
ATOM 921 O O . ALA A 1 116 ? 22.870 1.575 -35.379 1.00 68.44 116 ALA A O 1
ATOM 922 N N . GLY A 1 117 ? 20.844 1.335 -36.348 1.00 53.47 117 GLY A N 1
ATOM 923 C CA . GLY A 1 117 ? 21.212 0.381 -37.399 1.00 53.47 117 GLY A CA 1
ATOM 924 C C . GLY A 1 117 ? 21.092 0.985 -38.788 1.00 53.47 117 GLY A C 1
ATOM 925 O O . GLY A 1 117 ? 20.176 1.817 -38.978 1.00 53.47 117 GLY A O 1
#

Solvent-accessible surface area (backbo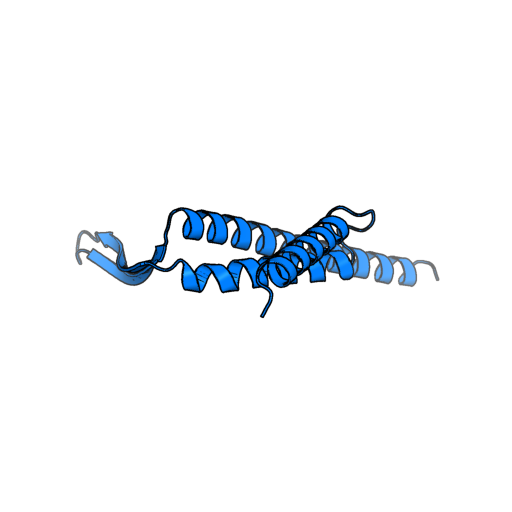ne atoms only — not comparable to full-atom values): 6401 Å² total; per-residue (Å²): 131,66,65,72,60,54,52,56,48,51,54,51,49,53,52,50,34,52,49,39,42,72,40,100,50,51,60,36,74,64,12,42,51,27,37,51,49,53,28,50,54,36,52,59,51,35,66,77,28,52,76,48,72,45,80,42,78,53,64,48,76,41,92,90,79,38,80,48,69,50,77,41,82,40,75,39,55,38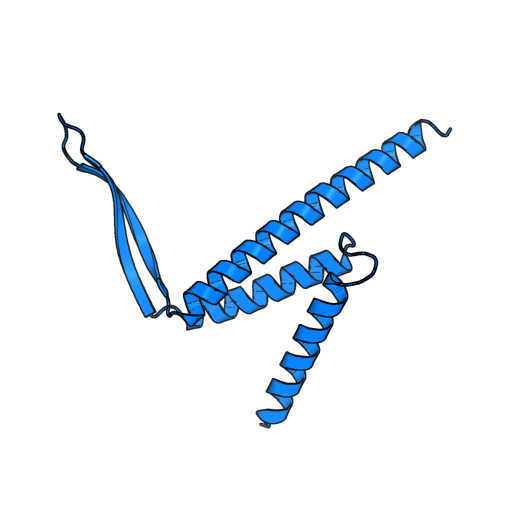,78,67,22,50,52,34,48,56,50,28,53,51,34,53,52,47,42,52,52,34,53,52,50,45,54,49,53,53,49,52,51,53,51,52,60,65,70,75,106

Secondary structure (DSSP, 8-state):
--HHHHHHHHHHHHHHHHHHHSSS-TTSHHHHHHHHHHHHHHHHHHHHTEEEEEEEEEEEEETTTEEEEEEEEEEEEPHHHHHHHHHHHHHHHHHHHHHHHHHHHHHHHHHHHHH--

pLDDT: mean 86.57, std 9.47, range [45.75, 95.69]

Mean predicted aligned error: 8.35 Å

Sequence (117 aa):
MNLLSADAHQHRHIRGLLNDISGDDPAGPRALQSVDLLAGILWAEHETETLGYEDVFEGENDPEYGAAGAVYRHRVLSERGEAIEAWSNKLRYLARMMRILDARLCGERMVNRRFAG

Nearest PDB structures (foldseek):
  8gyq-assembly1_G  TM=3.647E-01  e=2.726E-01  Homo sapiens
  6ltn-assembly1_A  TM=4.427E-01  e=1.383E+00  Homo sapiens
  8btk-assembly1_SX  TM=2.518E-01  e=3.435E+00  Canis lupus familiaris

Foldseek 3Di:
DDPVVVVVVVVVLLVVLVCQCVDPCNLDPSVLVSLVVLLVVLVVVLVVQFPAWDWDWDADQDPVPGTDGDTDIHTDGDPSSVVSVVSSVVSVVSSVVSVVVVVVVVVVVVVCVVVVD

Organism: NCBI:txid1411902

Radius of gyration: 21.47 Å; Cα contacts (8 Å, |Δi|>4): 111; chains: 1; bounding box: 59×39×58 Å